Protein AF-A0A368F6X9-F1 (afdb_monomer_lite)

Sequence (98 aa):
MLEYRTSEVDVAMQRLLMSSPSTLEQMVHVLSKLETSTEQLADTSVLIVDAVATFFRGCSSKEDFQRWRDVLTIVGNIAVHHNIAKCTVLAKNF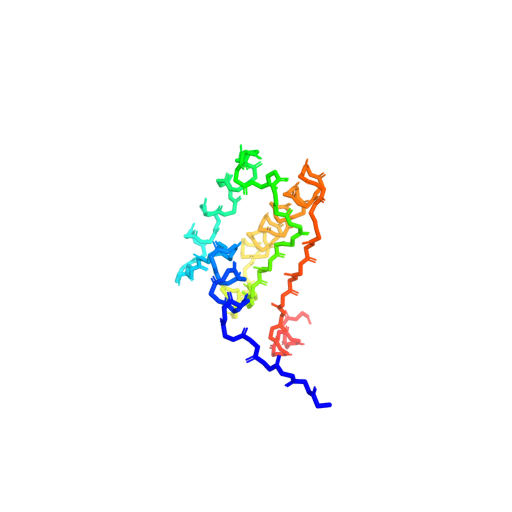RSYV

Secondary structure (DSSP, 8-state):
-----HHHHHHHHHT------SSHHHHHHHHHHHHH-HHHHTT--EEEE--GGGGGTT--SHHHHHHHHHHHHHHHHHHHHHT-EEEE---GGGGG--

Structure (mmCIF, N/CA/C/O backbone):
data_AF-A0A368F6X9-F1
#
_entry.id   AF-A0A368F6X9-F1
#
loop_
_atom_site.group_PDB
_atom_site.id
_atom_site.type_symbol
_atom_site.label_atom_id
_atom_site.label_alt_id
_atom_site.label_comp_id
_atom_site.label_asym_id
_atom_site.label_entity_id
_atom_site.label_seq_id
_atom_site.pdbx_PDB_ins_code
_atom_site.Cartn_x
_atom_site.Cartn_y
_atom_site.Cartn_z
_atom_site.occupancy
_atom_site.B_iso_or_equiv
_atom_site.auth_seq_id
_atom_site.auth_comp_id
_atom_site.auth_asym_id
_atom_site.auth_atom_id
_atom_site.pdbx_PDB_model_num
ATOM 1 N N . MET A 1 1 ? -30.919 -18.357 7.671 1.00 38.56 1 MET A N 1
ATOM 2 C CA . MET A 1 1 ? -31.439 -17.227 6.877 1.00 38.56 1 MET A CA 1
ATOM 3 C C . MET A 1 1 ? -30.654 -16.008 7.351 1.00 38.56 1 MET A C 1
ATOM 5 O O . MET A 1 1 ? -30.811 -15.640 8.503 1.00 38.56 1 MET A O 1
ATOM 9 N N . LEU A 1 2 ? -29.674 -15.531 6.575 1.00 48.16 2 LEU A N 1
ATOM 10 C CA . LEU A 1 2 ? -28.839 -14.380 6.951 1.00 48.16 2 LEU A CA 1
ATOM 11 C C . LEU A 1 2 ? -29.635 -13.113 6.630 1.00 48.16 2 LEU A C 1
ATOM 13 O O . LEU A 1 2 ? -29.750 -12.737 5.466 1.00 48.16 2 LEU A O 1
ATOM 17 N N . GLU A 1 3 ? -30.246 -12.508 7.645 1.00 50.47 3 GLU A N 1
ATOM 18 C CA . GLU A 1 3 ? -30.875 -11.194 7.520 1.00 50.47 3 GLU A CA 1
ATOM 19 C C . GLU A 1 3 ? -29.775 -10.153 7.291 1.00 50.47 3 GLU A C 1
ATOM 21 O O . GLU A 1 3 ? -29.074 -9.742 8.212 1.00 50.47 3 GLU A O 1
ATOM 26 N N . TYR A 1 4 ? -29.582 -9.772 6.030 1.00 53.00 4 TYR A N 1
ATOM 27 C CA . TYR A 1 4 ? -28.624 -8.753 5.621 1.00 53.00 4 TYR A CA 1
ATOM 28 C C . TYR A 1 4 ? -29.147 -7.378 6.055 1.00 53.00 4 TYR A C 1
ATOM 30 O O . TYR A 1 4 ? -29.959 -6.759 5.364 1.00 53.00 4 TYR A O 1
ATOM 38 N N . ARG A 1 5 ? -28.734 -6.911 7.237 1.00 59.00 5 ARG A N 1
ATOM 39 C CA . ARG A 1 5 ? -29.063 -5.566 7.721 1.00 59.00 5 ARG A CA 1
ATOM 40 C C . ARG A 1 5 ? -28.173 -4.554 7.011 1.00 59.00 5 ARG A C 1
ATOM 42 O O . ARG A 1 5 ? -27.003 -4.394 7.338 1.00 59.00 5 ARG A O 1
ATOM 49 N N . THR A 1 6 ? -28.746 -3.844 6.047 1.00 59.78 6 THR A N 1
ATOM 50 C CA . THR A 1 6 ? -28.084 -2.781 5.271 1.00 59.78 6 THR A CA 1
ATOM 51 C C . THR A 1 6 ? -27.395 -1.723 6.141 1.00 59.78 6 THR A C 1
ATOM 53 O O . THR A 1 6 ? -26.362 -1.201 5.740 1.00 59.78 6 THR A O 1
ATOM 56 N N . SER A 1 7 ? -27.881 -1.484 7.365 1.00 63.38 7 SER A N 1
ATOM 57 C CA . SER A 1 7 ? -27.259 -0.576 8.339 1.00 63.38 7 SER A CA 1
ATOM 58 C C . SER A 1 7 ? -25.824 -0.950 8.728 1.00 63.38 7 SER A C 1
ATOM 60 O O . SER A 1 7 ? -25.049 -0.080 9.110 1.00 63.38 7 SER A O 1
ATOM 62 N N . GLU A 1 8 ? -25.454 -2.231 8.663 1.00 72.69 8 GLU A N 1
ATOM 63 C CA . GLU A 1 8 ? -24.103 -2.691 9.014 1.00 72.69 8 GLU A CA 1
ATOM 64 C C . GLU A 1 8 ? -23.098 -2.438 7.882 1.00 72.69 8 GLU A C 1
ATOM 66 O O . GLU A 1 8 ? -21.912 -2.231 8.139 1.00 72.69 8 GLU A O 1
ATOM 71 N N . VAL A 1 9 ? -23.576 -2.387 6.634 1.00 79.81 9 VAL A N 1
ATOM 72 C CA . VAL A 1 9 ? -22.748 -2.137 5.447 1.00 79.81 9 VAL A CA 1
ATOM 73 C C . VAL A 1 9 ? -22.257 -0.696 5.430 1.00 79.81 9 VAL A C 1
ATOM 75 O O . VAL A 1 9 ? -21.067 -0.471 5.239 1.00 79.81 9 VAL A O 1
ATOM 78 N N . ASP A 1 10 ? -23.134 0.274 5.687 1.00 80.25 10 ASP A N 1
ATOM 79 C CA . ASP A 1 10 ? -22.759 1.694 5.687 1.00 80.25 10 ASP A CA 1
ATOM 80 C C . ASP A 1 10 ? -21.718 1.999 6.773 1.00 80.25 10 ASP A C 1
ATOM 82 O O . ASP A 1 10 ? -20.727 2.688 6.524 1.00 80.25 10 ASP A O 1
ATOM 86 N N . VAL A 1 11 ? -21.889 1.410 7.961 1.00 80.56 11 VAL A N 1
ATOM 87 C CA . VAL A 1 11 ? -20.925 1.519 9.066 1.00 80.56 11 VAL A CA 1
ATOM 88 C C . VAL A 1 11 ? -19.593 0.855 8.710 1.00 80.56 11 VAL A C 1
ATOM 90 O O . VAL A 1 11 ? -18.535 1.397 9.029 1.00 80.56 11 VAL A O 1
ATOM 93 N N . ALA A 1 12 ? -19.612 -0.299 8.037 1.00 77.81 12 ALA A N 1
ATOM 94 C CA . ALA A 1 12 ? -18.393 -0.955 7.571 1.00 77.81 12 ALA A CA 1
ATOM 95 C C . ALA A 1 12 ? -17.667 -0.121 6.501 1.00 77.81 12 ALA A C 1
ATOM 97 O O . ALA A 1 12 ? -16.450 0.040 6.576 1.00 77.81 12 ALA A O 1
ATOM 98 N N . MET A 1 13 ? -18.405 0.465 5.555 1.00 81.44 13 MET A N 1
ATOM 99 C CA . MET A 1 13 ? -17.848 1.317 4.502 1.00 81.44 13 MET A CA 1
ATOM 100 C C . MET A 1 13 ? -17.222 2.600 5.058 1.00 81.44 13 MET A C 1
ATOM 102 O O . MET A 1 13 ? -16.172 3.014 4.576 1.00 81.44 13 MET A O 1
ATOM 106 N N . GLN A 1 14 ? -17.803 3.201 6.102 1.00 81.88 14 GLN A N 1
ATOM 107 C CA . GLN A 1 14 ? -17.244 4.393 6.760 1.00 81.88 14 GLN A CA 1
ATOM 108 C C . GLN A 1 14 ? -15.889 4.149 7.437 1.00 81.88 14 GLN A C 1
ATOM 110 O O . GLN A 1 14 ? -15.131 5.093 7.646 1.00 81.88 14 GLN A O 1
ATOM 115 N N . ARG A 1 15 ? -15.571 2.896 7.776 1.00 81.94 15 ARG A N 1
ATOM 116 C CA . ARG A 1 15 ? -14.288 2.516 8.386 1.00 81.94 15 ARG A CA 1
ATOM 117 C C . ARG A 1 15 ? -13.190 2.259 7.352 1.00 81.94 15 ARG A C 1
ATOM 119 O O . ARG A 1 15 ? -12.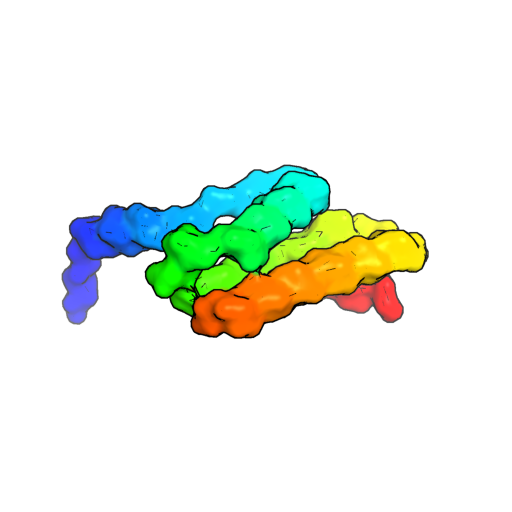035 2.090 7.731 1.00 81.94 15 ARG A O 1
ATOM 126 N N . LEU A 1 16 ? -13.526 2.210 6.060 1.00 84.50 16 LEU A N 1
ATOM 127 C CA . LEU A 1 16 ? -12.559 1.981 4.991 1.00 84.50 16 LEU A CA 1
ATOM 128 C C . LEU A 1 16 ? -11.899 3.293 4.567 1.00 84.50 16 LEU A C 1
ATOM 130 O O . LEU A 1 16 ? -12.532 4.175 3.989 1.00 84.50 16 LEU A O 1
ATOM 134 N N . LEU A 1 17 ? -10.588 3.379 4.772 1.00 86.12 17 LEU A N 1
ATOM 135 C CA . LEU A 1 17 ? -9.758 4.408 4.159 1.00 86.12 17 LEU A CA 1
ATOM 136 C C . LEU A 1 17 ? -9.294 3.908 2.791 1.00 86.12 17 LEU A C 1
ATOM 138 O O . LEU A 1 17 ? -8.537 2.944 2.693 1.00 86.12 17 LEU A O 1
ATOM 142 N N . MET A 1 18 ? -9.763 4.556 1.725 1.00 88.19 18 MET A N 1
ATOM 143 C CA . MET A 1 18 ? -9.441 4.174 0.350 1.00 88.19 18 MET A CA 1
ATOM 144 C C . MET A 1 18 ? -8.627 5.263 -0.345 1.00 88.19 18 MET A C 1
ATOM 146 O O . MET A 1 18 ? -8.967 6.444 -0.300 1.00 88.19 18 MET A O 1
ATOM 150 N N . SER A 1 19 ? -7.570 4.847 -1.036 1.00 89.19 19 SER A N 1
ATOM 151 C CA . SER A 1 19 ? -6.783 5.685 -1.936 1.00 89.19 19 SER A CA 1
ATOM 152 C C . SER A 1 19 ? -6.499 4.900 -3.212 1.00 89.19 19 SER A C 1
ATOM 154 O O . SER A 1 19 ? -6.215 3.706 -3.153 1.00 89.19 19 SER A O 1
ATOM 156 N N . SER A 1 20 ? -6.591 5.567 -4.363 1.00 90.25 20 SER A N 1
ATOM 157 C CA . SER A 1 20 ? -6.368 4.969 -5.684 1.00 90.25 20 SER A CA 1
ATOM 158 C C . SER A 1 20 ? -5.285 5.749 -6.437 1.00 90.25 20 SER A C 1
ATOM 160 O O . SER A 1 20 ? -5.611 6.540 -7.328 1.00 90.25 20 SER A O 1
ATOM 162 N N . PRO A 1 21 ? -4.002 5.580 -6.074 1.00 89.50 21 PRO A N 1
ATOM 163 C CA . PRO A 1 21 ? -2.904 6.238 -6.771 1.00 89.50 21 PRO A CA 1
ATOM 164 C C . PRO A 1 21 ? -2.817 5.755 -8.225 1.00 89.50 21 PRO A C 1
ATOM 166 O O . PRO A 1 21 ? -2.894 4.557 -8.493 1.00 89.50 21 PRO A O 1
ATOM 169 N N . SER A 1 22 ? -2.641 6.685 -9.165 1.00 89.06 22 SER A N 1
ATOM 170 C CA . SER A 1 22 ? -2.494 6.380 -10.596 1.00 89.06 22 SER A CA 1
ATOM 171 C C . SER A 1 22 ? -1.037 6.317 -11.054 1.00 89.06 22 SER A C 1
ATOM 173 O O . SER A 1 22 ? -0.764 5.818 -12.146 1.00 89.06 22 SER A O 1
ATOM 175 N N . THR A 1 23 ? -0.098 6.781 -10.224 1.00 88.50 23 THR A N 1
ATOM 176 C CA . THR A 1 23 ? 1.347 6.695 -10.478 1.00 88.50 23 THR A CA 1
ATOM 177 C C . THR A 1 23 ? 2.095 6.113 -9.281 1.00 88.50 23 THR A C 1
ATOM 179 O O . THR A 1 23 ? 1.598 6.116 -8.149 1.00 88.50 23 THR A O 1
ATOM 182 N N . LEU A 1 24 ? 3.320 5.641 -9.528 1.00 87.06 24 LEU A N 1
ATOM 183 C CA . LEU A 1 24 ? 4.193 5.117 -8.482 1.00 87.06 24 LEU A CA 1
ATOM 184 C C . LEU A 1 24 ? 4.513 6.189 -7.431 1.00 87.06 24 LEU A C 1
ATOM 186 O O . LEU A 1 24 ? 4.477 5.913 -6.237 1.00 87.06 24 LEU A O 1
ATOM 190 N N . GLU A 1 25 ? 4.771 7.420 -7.861 1.00 89.44 25 GLU A N 1
ATOM 191 C CA . GLU A 1 25 ? 5.100 8.550 -6.988 1.00 89.44 25 GLU A CA 1
ATOM 192 C C . GLU A 1 25 ? 3.934 8.888 -6.058 1.00 89.44 25 GLU A C 1
ATOM 194 O O . GLU A 1 25 ? 4.138 9.118 -4.867 1.00 89.44 25 GLU A O 1
ATOM 199 N N . GLN A 1 26 ? 2.700 8.866 -6.575 1.00 91.00 26 GLN A N 1
ATOM 200 C CA . GLN A 1 26 ? 1.506 9.063 -5.754 1.00 91.00 26 GLN A CA 1
ATOM 201 C C . GLN A 1 26 ? 1.355 7.955 -4.713 1.00 91.00 26 GLN A C 1
ATOM 203 O O . GLN A 1 26 ? 1.025 8.236 -3.561 1.00 91.00 26 GLN A O 1
ATOM 208 N N . MET A 1 27 ? 1.615 6.704 -5.099 1.00 90.25 27 MET A N 1
ATOM 209 C CA . MET A 1 27 ? 1.554 5.573 -4.178 1.00 90.25 27 MET A CA 1
ATOM 210 C C . MET A 1 27 ? 2.610 5.700 -3.079 1.00 90.25 27 MET A C 1
ATOM 212 O O . MET A 1 27 ? 2.275 5.588 -1.902 1.00 90.25 2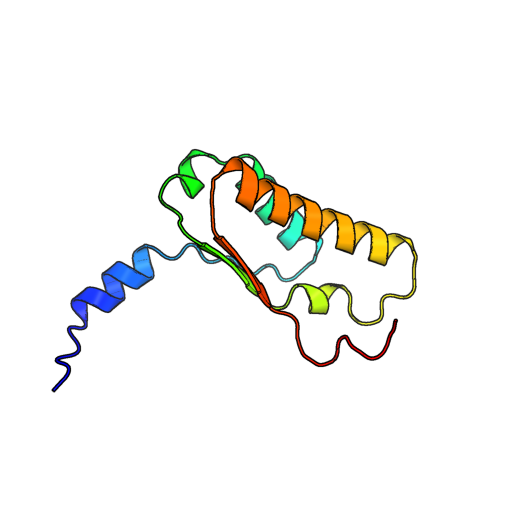7 MET A O 1
ATOM 216 N N . VAL A 1 28 ? 3.863 5.985 -3.444 1.00 90.06 28 VAL A N 1
ATOM 217 C CA . VAL A 1 28 ? 4.958 6.202 -2.486 1.00 90.06 28 VAL A CA 1
ATOM 218 C C . VAL A 1 28 ? 4.613 7.342 -1.534 1.00 90.06 28 VAL A C 1
ATOM 220 O O . VAL A 1 28 ? 4.727 7.172 -0.328 1.00 90.06 28 VAL A O 1
ATOM 223 N N . HIS A 1 29 ? 4.101 8.464 -2.042 1.00 91.06 29 HIS A N 1
ATOM 224 C CA . HIS A 1 29 ? 3.692 9.597 -1.210 1.00 91.06 29 HIS A CA 1
ATOM 225 C C . HIS A 1 29 ? 2.612 9.231 -0.184 1.00 91.06 29 HIS A C 1
ATOM 227 O O . HIS A 1 29 ? 2.699 9.632 0.977 1.00 91.06 29 HIS A O 1
ATOM 233 N N . VAL A 1 30 ? 1.599 8.456 -0.586 1.00 90.69 30 VAL A N 1
ATOM 234 C CA . VAL A 1 30 ? 0.553 7.968 0.330 1.00 90.69 30 VAL A CA 1
ATOM 235 C C . VAL A 1 30 ? 1.152 7.039 1.386 1.00 90.69 30 VAL A C 1
ATOM 237 O O . VAL A 1 30 ? 0.883 7.215 2.572 1.00 90.69 30 VAL A O 1
ATOM 240 N N . LEU A 1 31 ? 1.990 6.086 0.976 1.00 89.50 31 LEU A N 1
ATOM 241 C CA . LEU A 1 31 ? 2.622 5.133 1.887 1.00 89.50 31 LEU A CA 1
ATOM 242 C C . LEU A 1 31 ? 3.552 5.827 2.890 1.00 89.50 31 LEU A C 1
ATOM 244 O O . LEU A 1 31 ? 3.458 5.556 4.082 1.00 89.50 31 LEU A O 1
ATOM 248 N N . SER A 1 32 ? 4.384 6.771 2.451 1.00 89.38 32 SER A N 1
ATOM 249 C CA . SER A 1 32 ? 5.263 7.536 3.345 1.00 89.38 32 SER A CA 1
ATOM 250 C C . SER A 1 32 ? 4.477 8.374 4.355 1.00 89.38 32 SER A C 1
ATOM 252 O O . SER A 1 32 ? 4.874 8.475 5.513 1.00 89.38 32 SER A O 1
ATOM 254 N N . LYS A 1 33 ? 3.327 8.939 3.964 1.00 88.81 33 LYS A N 1
ATOM 255 C CA . LYS A 1 33 ? 2.441 9.617 4.922 1.00 88.81 33 LYS A CA 1
ATOM 256 C C . LYS A 1 33 ? 1.900 8.655 5.973 1.00 88.81 33 LYS A C 1
ATOM 258 O O . LYS A 1 33 ? 1.944 8.988 7.154 1.00 88.81 33 LYS A O 1
ATOM 263 N N . LEU A 1 34 ? 1.432 7.478 5.558 1.00 87.00 34 LEU A N 1
ATOM 264 C CA . LEU A 1 34 ? 0.924 6.450 6.471 1.00 87.00 34 LEU A CA 1
ATOM 265 C C . LEU A 1 34 ? 2.011 5.936 7.419 1.00 87.00 34 LEU A C 1
ATOM 267 O O . LEU A 1 34 ? 1.744 5.755 8.599 1.00 87.00 34 LEU A O 1
ATOM 271 N N . GLU A 1 35 ? 3.248 5.783 6.946 1.00 85.06 35 GLU A N 1
ATOM 272 C CA . GLU A 1 35 ? 4.389 5.412 7.793 1.00 85.06 35 GLU A CA 1
ATOM 273 C C . GLU A 1 35 ? 4.555 6.367 8.982 1.00 85.06 35 GLU A C 1
ATOM 275 O O . GLU A 1 35 ? 4.780 5.914 10.104 1.00 85.06 35 GLU A O 1
ATOM 280 N N . THR A 1 36 ? 4.348 7.667 8.756 1.00 84.56 36 THR A N 1
ATOM 281 C CA . THR A 1 36 ? 4.445 8.713 9.789 1.00 84.56 36 THR A CA 1
ATOM 282 C C . THR A 1 36 ? 3.146 9.011 10.547 1.00 84.56 36 THR A C 1
ATOM 284 O O . THR A 1 36 ? 3.189 9.712 11.557 1.00 84.56 36 THR A O 1
ATOM 287 N N . SER A 1 37 ? 1.987 8.533 10.080 1.00 77.38 37 SER A N 1
ATOM 288 C CA . SER A 1 37 ? 0.681 8.922 10.629 1.00 77.38 37 SER A CA 1
ATOM 289 C C . SER A 1 37 ? 0.166 7.903 11.643 1.00 77.38 37 SER A C 1
ATOM 291 O O . SER A 1 37 ? -0.548 6.962 11.307 1.00 77.38 37 SER A O 1
ATOM 293 N N . THR A 1 38 ? 0.508 8.119 12.911 1.00 67.81 38 THR A N 1
ATOM 294 C CA . THR A 1 38 ? 0.094 7.245 14.020 1.00 67.81 38 THR A CA 1
ATOM 295 C C . THR A 1 38 ? -1.401 7.340 14.327 1.00 67.81 38 THR A C 1
ATOM 297 O O . THR A 1 38 ? -2.026 6.337 14.646 1.00 67.81 38 THR A O 1
ATOM 300 N N . GLU A 1 39 ? -2.008 8.522 14.190 1.00 74.00 39 GLU A N 1
ATOM 301 C CA . GLU A 1 39 ? -3.428 8.724 14.525 1.00 74.00 39 GLU A CA 1
ATOM 302 C C . GLU A 1 39 ? -4.377 8.057 13.5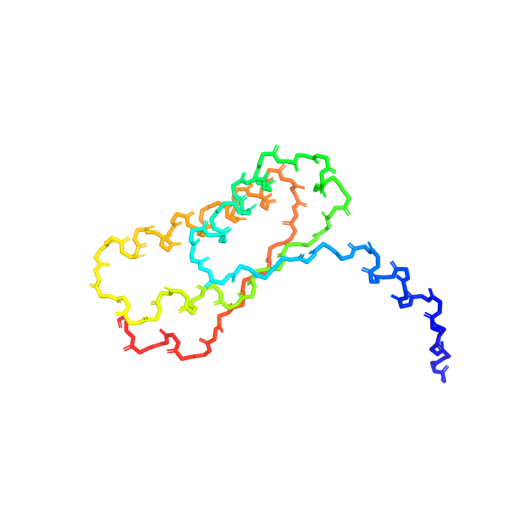21 1.00 74.00 39 GLU A C 1
ATOM 304 O O . GLU A 1 39 ? -5.374 7.467 13.921 1.00 74.00 39 GLU A O 1
ATOM 309 N N . GLN A 1 40 ? -4.059 8.099 12.221 1.00 70.69 40 GLN A N 1
ATOM 310 C CA . GLN A 1 40 ? -4.896 7.471 11.187 1.00 70.69 40 GLN A CA 1
ATOM 311 C C . GLN A 1 40 ? -4.859 5.940 11.255 1.00 70.69 40 GLN A C 1
ATOM 313 O O . GLN A 1 40 ? -5.797 5.272 10.821 1.00 70.69 40 GLN A O 1
ATOM 318 N N . LEU A 1 41 ? -3.772 5.387 11.790 1.00 77.50 41 LEU A N 1
ATOM 319 C CA . LEU A 1 41 ? -3.527 3.952 11.837 1.00 77.50 41 LEU A CA 1
ATOM 320 C C . LEU A 1 41 ? -3.850 3.315 13.191 1.00 77.50 41 LEU A C 1
ATOM 322 O O . LEU A 1 41 ? -3.942 2.094 13.251 1.00 77.50 41 LEU A O 1
ATOM 326 N N . ALA A 1 42 ? -4.103 4.108 14.238 1.00 77.50 42 ALA A N 1
ATOM 327 C CA . ALA A 1 42 ? -4.375 3.614 15.590 1.00 77.50 42 ALA A CA 1
ATOM 328 C C . ALA A 1 42 ? -5.542 2.609 15.659 1.00 77.50 42 ALA A C 1
ATOM 330 O O . ALA A 1 42 ? -5.444 1.604 16.359 1.00 77.50 42 ALA A O 1
ATOM 331 N N . ASP A 1 43 ? -6.608 2.848 14.887 1.00 80.81 43 ASP A N 1
ATOM 332 C CA . ASP A 1 43 ? -7.790 1.974 14.820 1.00 80.81 43 ASP A CA 1
ATOM 333 C C . ASP A 1 43 ? -7.797 1.059 13.577 1.00 80.81 43 ASP A C 1
ATOM 335 O O . ASP A 1 43 ? -8.767 0.340 13.318 1.00 80.81 43 ASP A O 1
ATOM 339 N N . THR A 1 44 ? -6.726 1.077 12.777 1.00 82.38 44 THR A N 1
ATOM 340 C CA . THR A 1 44 ? -6.629 0.285 11.546 1.00 82.38 44 THR A CA 1
ATOM 341 C C . THR A 1 44 ? -6.021 -1.081 11.845 1.00 82.38 44 THR A C 1
ATOM 343 O O . THR A 1 44 ? -4.919 -1.183 12.363 1.00 82.38 44 THR A O 1
ATOM 346 N N . SER A 1 45 ? -6.706 -2.159 11.464 1.00 83.81 45 SER A N 1
ATOM 347 C CA . SER A 1 45 ? -6.219 -3.532 11.675 1.00 83.81 45 SER A CA 1
ATOM 348 C C . SER A 1 45 ? -5.537 -4.145 10.450 1.00 83.81 45 SER A C 1
ATOM 350 O O . SER A 1 45 ? -4.733 -5.071 10.588 1.00 83.81 45 SER A O 1
ATOM 352 N N . VAL A 1 46 ? -5.833 -3.634 9.248 1.00 87.75 46 VAL A N 1
ATOM 353 C CA . VAL A 1 46 ? -5.324 -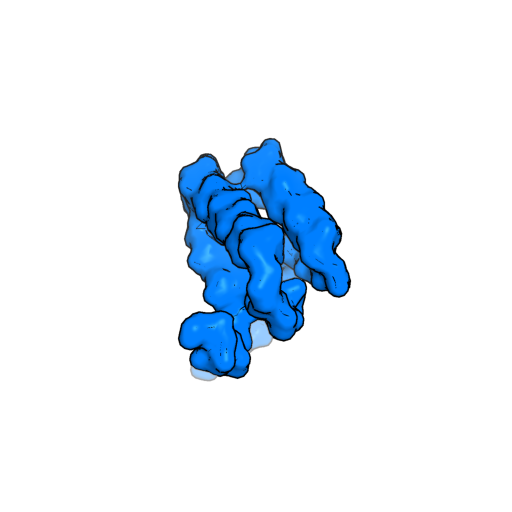4.178 7.984 1.00 87.75 46 VAL A CA 1
ATOM 354 C C . VAL A 1 46 ? -4.969 -3.064 7.001 1.00 87.75 46 VAL A C 1
ATOM 356 O O . VAL A 1 46 ? -5.778 -2.178 6.740 1.00 87.75 46 VAL A O 1
ATOM 359 N N . LEU A 1 47 ? -3.792 -3.172 6.383 1.00 89.19 47 LEU A N 1
ATOM 360 C CA . LEU A 1 47 ? -3.397 -2.410 5.202 1.00 89.19 47 LEU A CA 1
ATOM 361 C C . LEU A 1 47 ? -3.399 -3.330 3.975 1.00 89.19 47 LEU A C 1
ATOM 363 O O . LEU A 1 47 ? -2.647 -4.309 3.913 1.00 89.19 47 LEU A O 1
ATOM 367 N N . ILE A 1 48 ? -4.217 -2.991 2.979 1.00 89.12 48 ILE A N 1
ATOM 368 C CA . ILE A 1 48 ? -4.282 -3.700 1.699 1.00 89.12 48 ILE A CA 1
ATOM 369 C C . ILE A 1 48 ? -3.637 -2.827 0.627 1.00 89.12 48 ILE A C 1
ATOM 371 O O . ILE A 1 48 ? -4.100 -1.722 0.356 1.00 89.12 48 ILE A O 1
ATOM 375 N N . VAL A 1 49 ? -2.580 -3.341 0.002 1.00 88.12 49 VAL A N 1
ATOM 376 C CA . VAL A 1 49 ? -1.961 -2.729 -1.177 1.00 88.12 49 VAL A CA 1
ATOM 377 C C . VAL A 1 49 ? -2.239 -3.636 -2.365 1.00 88.12 49 VAL A C 1
ATOM 379 O O . VAL A 1 49 ? -1.612 -4.690 -2.523 1.00 88.12 49 VAL A O 1
ATOM 382 N N . ASP A 1 50 ? -3.213 -3.237 -3.177 1.00 86.62 50 ASP A N 1
ATOM 383 C CA . ASP A 1 50 ? -3.583 -3.981 -4.374 1.00 86.62 50 ASP A C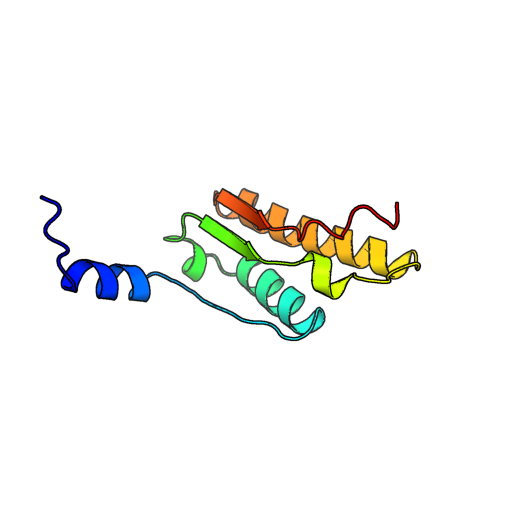A 1
ATOM 384 C C . ASP A 1 50 ? -2.662 -3.650 -5.551 1.00 86.62 50 ASP A C 1
ATOM 386 O O . ASP A 1 50 ? -2.207 -2.521 -5.725 1.00 86.62 50 ASP A O 1
ATOM 390 N N . ALA A 1 51 ? -2.387 -4.675 -6.351 1.00 79.69 51 ALA A N 1
ATOM 391 C CA . ALA A 1 51 ? -1.741 -4.597 -7.650 1.00 79.69 51 ALA A CA 1
ATOM 392 C C . ALA A 1 51 ? -0.407 -3.827 -7.720 1.00 79.69 51 ALA A C 1
ATOM 394 O O . ALA A 1 51 ? -0.015 -3.440 -8.810 1.00 79.69 51 ALA A O 1
ATOM 395 N N . VAL A 1 52 ? 0.362 -3.680 -6.634 1.00 79.88 52 VAL A N 1
ATOM 396 C CA . VAL A 1 52 ? 1.615 -2.884 -6.613 1.00 79.88 52 VAL A CA 1
ATOM 397 C C . VAL A 1 52 ? 2.593 -3.217 -7.754 1.00 79.88 52 VAL A C 1
ATOM 399 O O . VAL A 1 52 ? 3.271 -2.344 -8.289 1.00 79.88 52 VAL A O 1
ATOM 402 N N . ALA A 1 53 ? 2.615 -4.479 -8.189 1.00 78.62 53 ALA A N 1
ATOM 403 C CA . ALA A 1 53 ? 3.412 -4.967 -9.313 1.00 78.62 53 ALA A CA 1
ATOM 404 C C . ALA A 1 53 ? 3.072 -4.330 -10.673 1.00 78.62 53 ALA A C 1
ATOM 406 O O . ALA A 1 53 ? 3.874 -4.431 -11.601 1.00 78.62 53 ALA A O 1
ATOM 407 N N . THR A 1 54 ? 1.905 -3.701 -10.844 1.00 82.00 54 THR A N 1
ATOM 408 C CA . THR A 1 54 ? 1.515 -3.067 -12.114 1.00 82.00 54 THR A CA 1
ATOM 409 C C . THR A 1 54 ? 2.390 -1.875 -12.456 1.00 82.00 54 THR A C 1
ATOM 411 O O . THR A 1 54 ? 2.706 -1.705 -13.630 1.00 82.00 54 THR A O 1
ATOM 414 N N . PHE A 1 55 ? 2.832 -1.108 -11.454 1.00 79.62 55 PHE A N 1
ATOM 415 C CA . PHE A 1 55 ? 3.734 0.033 -11.645 1.00 79.62 55 PHE A CA 1
ATOM 416 C C . PHE A 1 55 ? 5.134 -0.375 -12.111 1.00 79.62 55 PHE A C 1
ATOM 418 O O . PHE A 1 55 ? 5.870 0.459 -12.620 1.00 79.62 55 PHE A O 1
ATOM 425 N N . PHE A 1 56 ? 5.477 -1.656 -11.965 1.00 77.50 56 PHE A N 1
ATOM 426 C CA . PHE A 1 56 ? 6.794 -2.199 -12.287 1.00 77.50 56 PHE A CA 1
ATOM 427 C C . PHE A 1 56 ? 6.752 -3.194 -13.456 1.00 77.50 56 PHE A C 1
ATOM 429 O O . PHE A 1 56 ? 7.679 -3.978 -13.669 1.00 77.50 56 PHE A O 1
ATOM 436 N N . ARG A 1 57 ? 5.654 -3.219 -14.224 1.00 74.94 57 ARG A N 1
ATOM 437 C CA . ARG A 1 57 ? 5.564 -4.068 -15.420 1.00 74.94 57 ARG A CA 1
ATOM 438 C C . ARG A 1 57 ? 6.506 -3.549 -16.504 1.00 74.94 57 ARG A C 1
ATOM 440 O O . ARG A 1 57 ? 6.446 -2.382 -16.866 1.00 74.94 57 ARG A O 1
ATOM 447 N N . GLY A 1 58 ? 7.318 -4.445 -17.065 1.00 68.06 58 GLY A N 1
ATOM 448 C CA . GLY A 1 58 ? 8.286 -4.102 -18.115 1.00 68.06 58 GLY A CA 1
ATOM 449 C C . GLY A 1 58 ? 9.581 -3.476 -17.592 1.00 68.06 58 GLY A C 1
ATOM 450 O O . GLY A 1 58 ? 10.430 -3.089 -18.391 1.00 68.06 58 GLY A O 1
ATOM 451 N N . CYS A 1 59 ? 9.755 -3.408 -16.271 1.00 67.69 59 CYS A N 1
ATOM 452 C CA . CYS A 1 59 ? 10.991 -2.962 -15.650 1.00 67.69 59 CYS A CA 1
ATOM 453 C C . CYS A 1 59 ? 12.130 -3.944 -15.930 1.00 67.69 59 CYS A C 1
ATOM 455 O O . CYS A 1 59 ? 12.033 -5.138 -15.651 1.00 67.69 59 CYS A O 1
ATOM 457 N N . SER A 1 60 ? 13.222 -3.420 -16.473 1.00 70.94 60 SER A N 1
ATOM 458 C CA . SER A 1 60 ? 14.454 -4.165 -16.756 1.00 70.94 60 SER A CA 1
ATOM 459 C C . SER A 1 60 ? 15.686 -3.493 -16.148 1.00 70.94 60 SER A C 1
ATOM 461 O O . SER A 1 60 ? 16.785 -4.048 -16.187 1.00 70.94 60 SER A O 1
ATOM 463 N N . SER A 1 61 ? 15.515 -2.305 -15.558 1.00 78.69 61 SER A N 1
ATOM 464 C CA . SER A 1 61 ? 16.606 -1.534 -14.979 1.00 78.69 61 SER A CA 1
ATOM 465 C C . SER A 1 61 ? 16.803 -1.865 -13.497 1.00 78.69 61 SER A C 1
ATOM 467 O O . SER A 1 61 ? 15.859 -2.151 -12.761 1.00 78.69 61 SER A O 1
ATOM 469 N N . LYS A 1 62 ? 18.053 -1.782 -13.026 1.00 79.50 62 LYS A N 1
ATOM 470 C CA . LYS A 1 62 ? 18.376 -1.927 -11.595 1.00 79.50 62 LYS A CA 1
ATOM 471 C C . LYS A 1 62 ? 17.666 -0.885 -10.723 1.00 79.50 62 LYS A C 1
ATOM 473 O O . LYS A 1 62 ? 17.380 -1.173 -9.564 1.00 79.50 62 LYS A O 1
ATOM 478 N N . GLU A 1 63 ? 17.403 0.301 -11.269 1.00 81.69 63 GLU A N 1
ATOM 479 C CA . GLU A 1 63 ? 16.726 1.389 -10.563 1.00 81.69 63 GLU A CA 1
ATOM 480 C C . GLU A 1 63 ? 15.272 1.025 -10.246 1.00 81.69 63 GLU A C 1
ATOM 482 O O . GLU A 1 63 ? 14.822 1.210 -9.117 1.00 81.69 63 GLU A O 1
ATOM 487 N N . ASP A 1 64 ? 14.571 0.403 -11.192 1.00 80.50 64 ASP A N 1
ATOM 488 C CA . ASP A 1 64 ? 13.191 -0.039 -10.993 1.00 80.50 64 ASP A CA 1
ATOM 489 C C . ASP A 1 64 ? 13.081 -1.111 -9.901 1.00 80.50 64 ASP A C 1
ATOM 491 O O . ASP A 1 64 ? 12.201 -1.051 -9.041 1.00 80.50 64 ASP A O 1
ATOM 495 N N . PHE A 1 65 ? 14.014 -2.071 -9.885 1.00 80.44 65 PHE A N 1
ATOM 496 C CA . PHE A 1 65 ? 14.085 -3.078 -8.823 1.00 80.44 65 PHE A CA 1
ATOM 497 C C . PHE A 1 65 ? 14.408 -2.462 -7.461 1.00 80.44 65 PHE A C 1
ATOM 499 O O . PHE A 1 65 ? 13.920 -2.948 -6.438 1.00 80.44 65 PHE A O 1
ATOM 506 N N . GLN A 1 66 ? 15.226 -1.408 -7.423 1.00 86.00 66 GLN A N 1
ATOM 507 C CA . GLN A 1 66 ? 15.487 -0.689 -6.181 1.00 86.00 66 GLN A CA 1
ATOM 508 C C . GLN A 1 66 ? 14.212 -0.009 -5.679 1.00 86.00 66 GLN A C 1
ATOM 510 O O . GLN A 1 66 ? 13.808 -0.269 -4.550 1.00 86.00 66 GLN A O 1
ATOM 515 N N . ARG A 1 67 ? 13.514 0.739 -6.539 1.00 84.38 67 ARG A N 1
ATOM 516 C CA . ARG A 1 67 ? 12.240 1.392 -6.196 1.00 84.38 67 ARG A CA 1
ATOM 517 C C . ARG A 1 67 ? 11.179 0.391 -5.729 1.00 84.38 67 ARG A C 1
ATOM 519 O O . ARG A 1 67 ? 10.443 0.667 -4.785 1.00 84.38 67 ARG A O 1
ATOM 526 N N . TRP A 1 68 ? 11.124 -0.794 -6.339 1.00 84.12 68 TRP A N 1
ATOM 527 C CA . TRP A 1 68 ? 10.267 -1.892 -5.884 1.00 84.12 68 TRP A CA 1
ATOM 528 C C . TRP A 1 68 ? 10.583 -2.319 -4.446 1.00 84.12 68 TRP A C 1
ATOM 530 O O . TRP A 1 68 ? 9.681 -2.461 -3.616 1.00 84.12 68 TRP A O 1
ATOM 540 N N . ARG A 1 69 ? 11.870 -2.510 -4.132 1.00 85.81 69 ARG A N 1
ATOM 541 C CA . ARG A 1 69 ? 12.312 -2.849 -2.772 1.00 85.81 69 ARG A CA 1
ATOM 542 C C . ARG A 1 69 ? 12.001 -1.738 -1.777 1.00 85.81 69 ARG A C 1
ATOM 544 O O . ARG A 1 69 ? 11.577 -2.049 -0.665 1.00 85.81 69 ARG A O 1
ATOM 551 N N . ASP A 1 70 ? 12.164 -0.483 -2.175 1.00 89.19 70 ASP A N 1
ATOM 552 C CA . ASP A 1 70 ? 11.891 0.671 -1.318 1.00 89.19 70 ASP A CA 1
ATOM 553 C C . ASP A 1 70 ? 10.403 0.715 -0.944 1.00 89.19 70 ASP A C 1
ATOM 555 O O . ASP A 1 70 ? 10.059 0.794 0.234 1.00 89.19 70 ASP A O 1
ATOM 559 N N . VAL A 1 71 ? 9.510 0.516 -1.920 1.00 88.62 71 VAL A N 1
ATOM 560 C CA . VAL A 1 71 ? 8.065 0.387 -1.675 1.00 88.62 71 VAL A CA 1
ATOM 561 C C . VAL A 1 71 ? 7.765 -0.744 -0.695 1.00 88.62 71 VAL A C 1
ATOM 563 O O . VAL A 1 71 ? 7.055 -0.540 0.289 1.00 88.62 71 VAL A O 1
ATOM 566 N N . LEU A 1 72 ? 8.293 -1.948 -0.934 1.00 88.31 72 LEU A N 1
ATOM 567 C CA . LEU A 1 72 ? 8.025 -3.089 -0.055 1.00 88.31 72 LEU A CA 1
ATOM 568 C C . LEU A 1 72 ? 8.530 -2.861 1.372 1.00 88.31 72 LEU A C 1
ATOM 570 O O . LEU A 1 72 ? 7.874 -3.328 2.311 1.00 88.31 72 LEU A O 1
ATOM 574 N N . THR A 1 73 ? 9.646 -2.142 1.512 1.00 90.75 73 THR A N 1
ATOM 575 C CA . THR A 1 73 ? 10.225 -1.725 2.793 1.00 90.75 73 THR A CA 1
ATOM 576 C C . THR A 1 73 ? 9.287 -0.780 3.527 1.00 90.75 73 THR A C 1
ATOM 578 O O . THR A 1 73 ? 8.920 -1.086 4.655 1.00 90.75 73 THR A O 1
ATOM 581 N N . ILE A 1 74 ? 8.803 0.284 2.877 1.00 89.81 74 ILE A N 1
ATOM 582 C CA . ILE A 1 74 ? 7.858 1.236 3.489 1.00 89.81 74 ILE A CA 1
ATOM 583 C C . ILE A 1 74 ? 6.606 0.502 3.986 1.00 89.81 74 ILE A C 1
ATOM 585 O O . ILE A 1 74 ? 6.204 0.650 5.138 1.00 89.81 74 ILE A O 1
ATOM 589 N N . VAL A 1 75 ? 6.014 -0.368 3.159 1.00 88.75 75 VAL A N 1
ATOM 590 C CA . VAL A 1 75 ? 4.825 -1.135 3.578 1.00 88.75 75 VAL A CA 1
ATOM 591 C C . VAL A 1 75 ? 5.156 -2.093 4.736 1.00 88.75 75 VAL A C 1
ATOM 593 O O . VAL A 1 75 ? 4.308 -2.356 5.585 1.00 88.75 75 VAL A O 1
ATOM 596 N N . GLY A 1 76 ? 6.374 -2.641 4.779 1.00 87.94 76 GLY A N 1
ATOM 597 C CA . GLY A 1 76 ? 6.855 -3.451 5.903 1.00 87.94 76 GLY A CA 1
ATOM 598 C C . GLY A 1 76 ? 6.988 -2.646 7.196 1.00 87.94 76 GLY A C 1
ATOM 599 O O . GLY A 1 76 ? 6.494 -3.083 8.233 1.00 87.94 76 GLY A O 1
ATOM 600 N N . ASN A 1 77 ? 7.579 -1.454 7.123 1.00 89.62 77 ASN A N 1
ATOM 601 C CA . ASN A 1 77 ? 7.732 -0.555 8.262 1.00 89.62 77 ASN A CA 1
ATOM 602 C C . ASN A 1 77 ? 6.378 -0.140 8.834 1.00 89.62 77 ASN A C 1
ATOM 604 O O . ASN A 1 77 ? 6.205 -0.185 10.046 1.00 89.62 77 ASN A O 1
ATOM 608 N N . ILE A 1 78 ? 5.395 0.179 7.983 1.00 88.38 78 ILE A N 1
ATOM 609 C CA . ILE A 1 78 ? 4.030 0.493 8.432 1.00 88.38 78 ILE A CA 1
ATOM 610 C C . ILE A 1 78 ? 3.450 -0.666 9.253 1.00 88.38 78 ILE A C 1
ATOM 612 O O . ILE A 1 78 ? 2.940 -0.453 10.351 1.00 88.38 78 ILE A O 1
ATOM 616 N N . ALA A 1 79 ? 3.558 -1.897 8.744 1.00 87.44 79 ALA A N 1
ATOM 617 C CA . ALA A 1 79 ? 3.026 -3.080 9.416 1.00 87.44 79 ALA A CA 1
ATOM 618 C C . ALA A 1 79 ? 3.675 -3.311 10.789 1.00 87.44 79 ALA A C 1
ATOM 620 O O . ALA A 1 79 ? 2.979 -3.615 11.756 1.00 87.44 79 ALA A O 1
ATOM 621 N N . VAL A 1 80 ? 4.998 -3.138 10.881 1.00 86.81 80 VAL A N 1
ATOM 622 C CA . VAL A 1 80 ? 5.756 -3.335 12.125 1.00 86.81 80 VAL A CA 1
ATOM 623 C C . VAL A 1 80 ? 5.505 -2.204 13.121 1.00 86.81 80 VAL A C 1
ATOM 625 O O . VAL A 1 80 ? 5.218 -2.479 14.282 1.00 86.81 80 VAL A O 1
ATOM 628 N N . HIS A 1 81 ? 5.595 -0.944 12.689 1.00 86.81 81 HIS A N 1
ATOM 629 C CA . HIS A 1 81 ? 5.466 0.217 13.574 1.00 86.81 81 HIS A CA 1
ATOM 630 C C . HIS A 1 81 ? 4.060 0.369 14.147 1.00 86.81 81 HIS A C 1
ATOM 632 O O . HIS A 1 81 ? 3.919 0.718 15.316 1.00 86.81 81 HIS A O 1
ATOM 638 N N . HIS A 1 82 ? 3.033 0.085 13.345 1.00 84.19 82 HIS A N 1
ATOM 639 C CA . HIS A 1 82 ? 1.640 0.260 13.758 1.00 84.19 82 HIS A CA 1
ATOM 640 C C . HIS A 1 82 ? 0.976 -1.053 14.198 1.00 84.19 82 HIS A C 1
ATOM 642 O O . HIS A 1 82 ? -0.182 -1.044 14.597 1.00 84.19 82 HIS A O 1
ATOM 648 N N . ASN A 1 83 ? 1.704 -2.179 14.165 1.00 85.62 83 ASN A N 1
ATOM 649 C CA . ASN A 1 83 ? 1.198 -3.519 14.493 1.00 85.62 83 ASN A CA 1
ATOM 650 C C . ASN A 1 83 ? -0.047 -3.913 13.665 1.00 85.62 83 ASN A C 1
ATOM 652 O O . ASN A 1 83 ? -1.055 -4.387 14.190 1.00 85.62 83 ASN A O 1
ATOM 656 N N . ILE A 1 84 ? 0.036 -3.701 12.349 1.00 87.88 84 ILE A N 1
ATOM 657 C CA . ILE A 1 84 ? -1.065 -3.874 11.389 1.00 87.88 84 ILE A CA 1
ATOM 658 C C . ILE A 1 84 ? -0.781 -5.058 10.467 1.00 87.88 84 ILE A C 1
ATOM 660 O O . ILE A 1 84 ? 0.340 -5.241 9.987 1.00 87.88 84 ILE A O 1
ATOM 664 N N . ALA A 1 85 ? -1.811 -5.843 10.141 1.00 84.31 85 ALA A N 1
ATOM 665 C CA . ALA A 1 85 ? -1.683 -6.887 9.133 1.00 84.31 85 ALA A CA 1
ATOM 666 C C . ALA A 1 85 ? -1.535 -6.284 7.725 1.00 84.31 85 ALA A C 1
ATOM 668 O O . ALA A 1 85 ? -2.333 -5.457 7.288 1.00 84.31 85 ALA A O 1
ATOM 669 N N . LYS A 1 86 ? -0.535 -6.744 6.972 1.00 84.62 86 LYS A N 1
ATOM 670 C CA . LYS A 1 86 ? -0.278 -6.314 5.591 1.00 84.62 86 LYS A CA 1
ATOM 671 C C . LYS A 1 86 ? -0.732 -7.380 4.599 1.00 84.62 86 LYS A C 1
ATOM 673 O O . LYS A 1 86 ? -0.279 -8.521 4.671 1.00 84.62 86 LYS A O 1
ATOM 678 N N . CYS A 1 87 ? -1.526 -6.982 3.608 1.00 81.88 87 CYS A N 1
ATOM 679 C CA . CYS A 1 87 ? -1.849 -7.800 2.440 1.00 81.88 87 CYS A CA 1
ATOM 680 C C . CYS A 1 87 ? -1.351 -7.107 1.166 1.00 81.88 87 CYS A C 1
ATOM 682 O O . CYS A 1 87 ? -1.770 -5.994 0.852 1.00 81.88 87 CYS A O 1
ATOM 684 N N . THR A 1 88 ? -0.445 -7.752 0.429 1.00 80.31 88 THR A N 1
ATOM 685 C CA . THR A 1 88 ? 0.043 -7.253 -0.866 1.00 80.31 88 THR A CA 1
ATOM 686 C C . THR A 1 88 ? -0.422 -8.189 -1.967 1.00 80.31 88 THR A C 1
ATOM 688 O O . THR A 1 88 ? -0.043 -9.361 -1.989 1.00 80.31 88 THR A O 1
ATOM 691 N N . VAL A 1 89 ? -1.235 -7.674 -2.885 1.00 78.62 89 VAL A N 1
ATOM 692 C CA . VAL A 1 89 ? -1.789 -8.465 -3.987 1.00 78.62 89 VAL A CA 1
ATOM 693 C C . VAL A 1 89 ? -0.914 -8.293 -5.226 1.00 78.62 89 VAL A C 1
ATOM 695 O O . VAL A 1 89 ? -0.607 -7.182 -5.658 1.00 78.62 89 VAL A O 1
ATOM 698 N N . LEU A 1 90 ? -0.501 -9.417 -5.812 1.00 75.06 90 LEU A N 1
ATOM 699 C CA . LEU A 1 90 ? 0.305 -9.458 -7.029 1.00 75.06 90 LEU A CA 1
ATOM 700 C C . LEU A 1 90 ? -0.513 -10.081 -8.160 1.00 75.06 90 LEU A C 1
ATOM 702 O O . LEU A 1 90 ? -1.007 -11.203 -8.045 1.00 75.06 90 LEU A O 1
ATOM 706 N N . ALA A 1 91 ? -0.626 -9.378 -9.286 1.00 69.38 91 ALA A N 1
ATOM 707 C CA . ALA A 1 91 ? -1.244 -9.942 -10.480 1.00 69.38 91 ALA A CA 1
ATOM 708 C C . ALA A 1 91 ? -0.380 -11.097 -11.034 1.00 69.38 91 ALA A C 1
ATOM 710 O O . ALA A 1 91 ? 0.829 -10.941 -11.215 1.00 69.38 91 ALA A O 1
ATOM 711 N N . LYS A 1 92 ? -1.010 -12.239 -11.357 1.00 58.81 92 LYS A N 1
ATOM 712 C CA . LYS A 1 92 ? -0.370 -13.507 -11.789 1.00 58.81 92 LYS A CA 1
ATOM 713 C C . LYS A 1 92 ? 0.677 -13.387 -12.912 1.00 58.81 92 LYS A C 1
ATOM 715 O O . LYS A 1 92 ? 1.548 -14.246 -13.009 1.00 58.81 92 LYS A O 1
ATOM 720 N N . ASN A 1 93 ? 0.639 -12.331 -13.724 1.00 56.41 93 ASN A N 1
ATOM 721 C CA . ASN A 1 93 ? 1.520 -12.160 -14.886 1.00 56.41 93 ASN A CA 1
ATOM 722 C C . ASN A 1 93 ? 2.906 -11.570 -14.558 1.00 56.41 93 ASN A C 1
ATOM 724 O O . ASN A 1 93 ? 3.655 -11.238 -15.469 1.00 56.41 93 ASN A O 1
ATOM 728 N N . PHE A 1 94 ? 3.275 -11.444 -13.280 1.00 48.72 94 PHE A N 1
ATOM 729 C CA . PHE A 1 94 ? 4.610 -10.976 -12.881 1.00 48.72 94 PHE A CA 1
ATOM 730 C C . PHE A 1 94 ? 5.711 -12.055 -13.008 1.00 48.72 94 PHE A C 1
ATOM 732 O O . PHE A 1 94 ? 6.889 -11.766 -12.838 1.00 48.72 94 PHE A O 1
ATOM 739 N N . ARG A 1 95 ? 5.353 -13.310 -13.326 1.00 42.06 95 ARG A N 1
ATOM 740 C CA . ARG A 1 95 ? 6.276 -14.465 -13.372 1.00 42.06 95 ARG A CA 1
ATOM 741 C C . ARG A 1 95 ? 7.204 -14.549 -14.594 1.00 42.06 95 ARG A C 1
ATOM 743 O O . ARG A 1 95 ? 7.958 -15.509 -14.675 1.00 42.06 95 ARG A O 1
ATOM 750 N N . SER A 1 96 ? 7.156 -13.611 -15.537 1.00 38.34 96 SER A N 1
ATOM 751 C CA . SER A 1 96 ? 7.856 -13.763 -16.827 1.00 38.34 96 SER A CA 1
ATOM 752 C C . SER A 1 96 ? 9.159 -12.968 -16.974 1.00 38.34 96 SER A C 1
ATOM 754 O O . SER A 1 96 ? 9.736 -12.999 -18.053 1.00 38.34 96 SER A O 1
ATOM 756 N N . TYR A 1 97 ? 9.626 -12.266 -15.935 1.00 42.25 97 TYR A N 1
ATOM 757 C CA . TYR A 1 97 ? 10.791 -11.369 -16.040 1.00 42.25 97 TYR A CA 1
ATOM 758 C C . TYR A 1 97 ? 11.735 -11.430 -14.826 1.00 42.25 97 TYR A C 1
ATOM 760 O O . TYR A 1 97 ? 12.284 -10.408 -14.416 1.00 42.25 97 TYR A O 1
ATOM 768 N N . VAL A 1 98 ? 11.914 -12.621 -14.244 1.00 40.69 98 VAL A N 1
ATOM 769 C CA . VAL A 1 98 ? 13.017 -12.913 -13.309 1.00 40.69 98 VAL A CA 1
ATOM 770 C C . VAL A 1 98 ? 13.892 -13.993 -13.915 1.00 40.69 98 VAL A C 1
ATOM 772 O O . VAL A 1 98 ? 13.306 -15.002 -14.366 1.00 40.69 98 VAL A O 1
#

Radius of gyration: 16.23 Å; chains: 1; bounding box: 50×27×34 Å

Organism: Ancylostoma caninum (NCBI:txid29170)

InterPro domains:
  IPR027417 P-loop containing nucleoside triphosphate hydrolase [G3DSA:3.40.50.300] (1-95)

pLDDT: mean 78.59, std 13.34, range [38.34, 91.06]

Foldseek 3Di:
DDPPDPVVVVVVVVLDDDDDDPALVSLVVVLVVLLVDQPNLLPAAEDEAEANCVNCPPPPDPVSVVSVVVSVVSQVSSCVVSVHHYHYYHDPPPPPHD